Protein AF-A0A073CR07-F1 (afdb_monomer)

Nearest PDB structures (foldseek):
  4mx2-assembly1_A  TM=4.373E-01  e=6.226E+00  Leishmania donovani
  4mx2-assembly2_G  TM=4.387E-01  e=6.226E+00  Leishmania donovani
  4mx2-assembly1_F  TM=4.397E-01  e=8.931E+00  Leishmania donovani
  4mx2-assembly1_B  TM=4.381E-01  e=8.931E+00  Leishmania donovani

Secondary structure (DSSP, 8-state):
-HHHHHHHHHHHTSS-TT--B--EETTEE--EETTTTEE--SSB-HHHHHHHH--

Structure (mmCIF, N/CA/C/O backbone):
data_AF-A0A073CR07-F1
#
_entry.id   AF-A0A073CR07-F1
#
loop_
_atom_site.group_PDB
_atom_site.id
_atom_site.type_symbol
_atom_site.label_atom_id
_atom_site.label_alt_id
_atom_site.label_comp_id
_atom_site.label_asym_id
_atom_site.label_entity_id
_atom_site.label_seq_id
_atom_site.pdbx_PDB_ins_code
_atom_site.Cartn_x
_atom_site.Cartn_y
_atom_site.Cartn_z
_atom_site.occupancy
_atom_site.B_iso_or_equiv
_atom_site.auth_seq_id
_atom_site.auth_comp_id
_atom_site.auth_asym_id
_atom_site.auth_atom_id
_atom_site.pdbx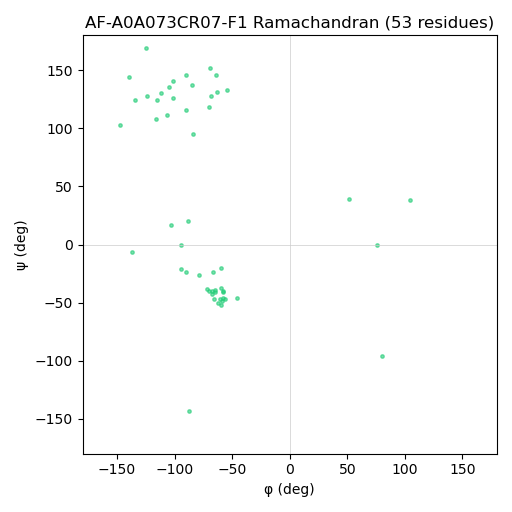_PDB_model_num
ATOM 1 N N . MET A 1 1 ? 11.902 -3.919 8.752 1.00 86.44 1 MET A N 1
ATOM 2 C CA . MET A 1 1 ? 10.626 -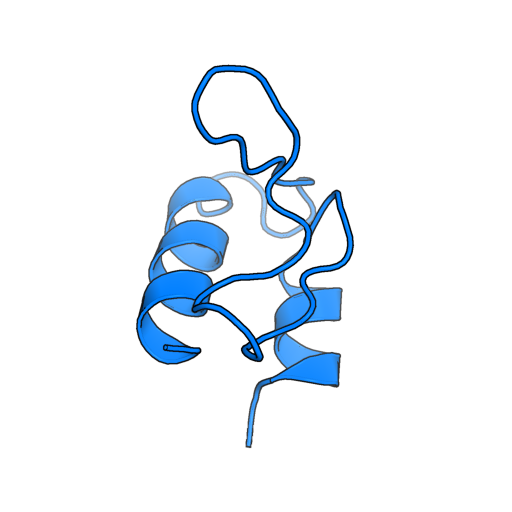3.165 8.653 1.00 86.44 1 MET A CA 1
ATOM 3 C C . MET A 1 1 ? 9.933 -3.397 7.314 1.00 86.44 1 MET A C 1
ATOM 5 O O . MET A 1 1 ? 8.737 -3.657 7.309 1.00 86.44 1 MET A O 1
ATOM 9 N N . THR A 1 2 ? 10.686 -3.443 6.216 1.00 92.69 2 THR A N 1
ATOM 10 C CA . THR A 1 2 ? 10.223 -3.775 4.859 1.00 92.69 2 THR A CA 1
ATOM 11 C C . THR A 1 2 ? 9.306 -4.995 4.749 1.00 92.69 2 THR A C 1
ATOM 13 O O . THR A 1 2 ? 8.256 -4.897 4.129 1.00 92.69 2 THR A O 1
ATOM 16 N N . GLY A 1 3 ? 9.627 -6.121 5.400 1.00 93.06 3 GLY A N 1
ATOM 17 C CA . GLY A 1 3 ? 8.776 -7.319 5.335 1.00 93.06 3 GLY A CA 1
ATOM 18 C C . GLY A 1 3 ? 7.350 -7.100 5.863 1.00 93.06 3 GLY A C 1
ATOM 19 O O . GLY A 1 3 ? 6.393 -7.582 5.266 1.00 93.06 3 GLY A O 1
ATOM 20 N N . ARG A 1 4 ? 7.184 -6.301 6.930 1.00 93.44 4 ARG A N 1
ATOM 21 C CA . ARG A 1 4 ? 5.855 -5.951 7.469 1.00 93.44 4 ARG A CA 1
ATOM 22 C C . ARG A 1 4 ? 5.095 -5.024 6.518 1.00 93.44 4 ARG A C 1
ATOM 24 O O . ARG A 1 4 ? 3.899 -5.209 6.325 1.00 93.44 4 ARG A O 1
ATOM 31 N N . LEU A 1 5 ? 5.789 -4.063 5.898 1.00 94.88 5 LEU A N 1
ATOM 32 C CA . LEU A 1 5 ? 5.200 -3.210 4.862 1.00 94.88 5 LEU A CA 1
ATOM 33 C C . LEU A 1 5 ? 4.727 -4.054 3.669 1.00 94.88 5 LEU A C 1
ATOM 35 O O . LEU A 1 5 ? 3.586 -3.913 3.240 1.00 94.88 5 LEU A O 1
ATOM 39 N N . GLY A 1 6 ? 5.565 -4.982 3.200 1.00 96.06 6 GLY A N 1
ATOM 40 C CA . GLY A 1 6 ? 5.230 -5.904 2.117 1.00 96.06 6 GLY A CA 1
ATOM 41 C C . GLY A 1 6 ? 4.003 -6.743 2.440 1.00 96.06 6 GLY A C 1
ATOM 42 O O . GLY A 1 6 ? 3.081 -6.808 1.634 1.00 96.06 6 GLY A O 1
ATOM 43 N N . GLN A 1 7 ? 3.929 -7.303 3.649 1.00 97.44 7 GLN A N 1
ATOM 44 C CA . GLN A 1 7 ? 2.758 -8.055 4.097 1.00 97.44 7 GLN A CA 1
ATOM 45 C C . GLN A 1 7 ? 1.472 -7.219 4.020 1.00 97.44 7 GLN A C 1
ATOM 47 O O . GLN A 1 7 ? 0.473 -7.701 3.485 1.00 97.44 7 GLN A O 1
ATOM 52 N N . ILE A 1 8 ? 1.489 -5.971 4.502 1.00 96.94 8 ILE A N 1
ATOM 53 C CA . ILE A 1 8 ? 0.324 -5.075 4.438 1.00 96.94 8 ILE A CA 1
ATOM 54 C C . ILE A 1 8 ? -0.062 -4.799 2.982 1.00 96.94 8 ILE A C 1
ATOM 56 O O . ILE A 1 8 ? -1.227 -4.977 2.621 1.00 96.94 8 ILE A O 1
ATOM 60 N N . VAL A 1 9 ? 0.897 -4.405 2.137 1.00 97.62 9 VAL A N 1
ATOM 61 C CA . VAL A 1 9 ? 0.649 -4.083 0.723 1.00 97.62 9 VAL A CA 1
ATOM 62 C C . VAL A 1 9 ? 0.081 -5.289 -0.017 1.00 97.62 9 VAL A C 1
ATOM 64 O O . VAL A 1 9 ? -0.972 -5.179 -0.646 1.00 97.62 9 VAL A O 1
ATOM 67 N N . TYR A 1 10 ? 0.727 -6.452 0.079 1.00 98.06 10 TYR A N 1
ATOM 68 C CA . TYR A 1 10 ? 0.326 -7.647 -0.662 1.00 98.06 10 TYR A CA 1
ATOM 69 C C . TYR A 1 10 ? -1.018 -8.201 -0.191 1.00 98.06 10 TYR A C 1
ATOM 71 O O . TYR A 1 10 ? -1.846 -8.540 -1.038 1.00 98.06 10 TYR A O 1
ATOM 79 N N . THR A 1 11 ? -1.274 -8.208 1.121 1.00 98.50 11 THR A N 1
ATOM 80 C CA . THR A 1 11 ? -2.558 -8.662 1.678 1.00 98.50 11 THR A CA 1
ATOM 81 C C . THR A 1 11 ? -3.695 -7.727 1.266 1.00 98.50 11 THR A C 1
ATOM 83 O O . THR A 1 11 ? -4.716 -8.188 0.755 1.00 98.50 11 THR A O 1
ATOM 86 N N . SER A 1 12 ? -3.504 -6.409 1.397 1.00 98.25 12 SER A N 1
ATOM 87 C CA . SER A 1 12 ? -4.546 -5.409 1.097 1.00 98.25 12 SER A CA 1
ATOM 88 C C . SER A 1 12 ? -4.906 -5.344 -0.389 1.00 98.25 12 SER A C 1
ATOM 90 O O . SER A 1 12 ? -6.004 -4.936 -0.751 1.00 98.25 12 SER A O 1
ATOM 92 N N . THR A 1 13 ? -3.992 -5.769 -1.263 1.00 98.44 13 THR A N 1
ATOM 93 C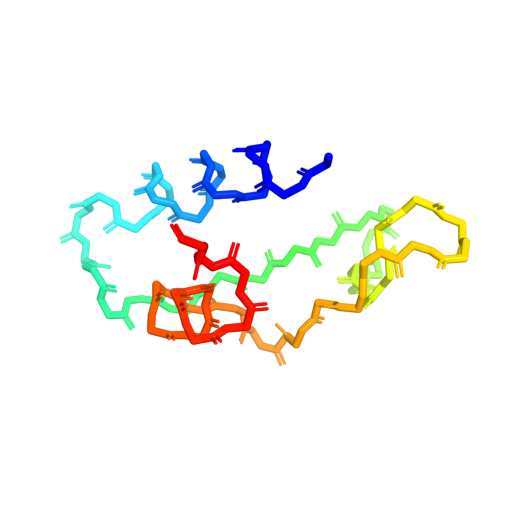 CA . THR A 1 13 ? -4.179 -5.788 -2.722 1.00 98.44 13 THR A CA 1
ATOM 94 C C . THR A 1 13 ? -4.465 -7.189 -3.269 1.00 98.44 13 THR A C 1
ATOM 96 O O . THR A 1 13 ? -4.352 -7.413 -4.469 1.00 98.44 13 THR A O 1
ATOM 99 N N . THR A 1 14 ? -4.846 -8.153 -2.420 1.00 98.44 14 THR A N 1
ATOM 100 C CA . THR A 1 14 ? -5.105 -9.543 -2.853 1.00 98.44 14 THR A CA 1
ATOM 101 C C . THR A 1 14 ? -6.182 -9.630 -3.937 1.00 98.44 14 THR A C 1
ATOM 103 O O . THR A 1 14 ? -6.015 -10.375 -4.896 1.00 98.44 14 THR A O 1
ATOM 106 N N . LEU A 1 15 ? -7.255 -8.840 -3.823 1.00 98.25 15 LEU A N 1
ATOM 107 C CA . LEU A 1 15 ? -8.361 -8.838 -4.790 1.00 98.25 15 LEU A CA 1
ATOM 108 C C . LEU A 1 15 ? -8.046 -8.057 -6.076 1.00 98.25 15 LEU A C 1
ATOM 110 O O . LEU A 1 15 ? -8.620 -8.337 -7.123 1.00 98.25 15 LEU A O 1
ATOM 114 N N . ASN A 1 16 ? -7.147 -7.072 -6.003 1.00 98.12 16 ASN A N 1
ATOM 115 C CA . ASN A 1 16 ? -6.691 -6.298 -7.155 1.00 98.12 16 ASN A CA 1
ATOM 116 C C . ASN A 1 16 ? -5.221 -5.883 -6.952 1.00 98.12 16 ASN A C 1
ATOM 118 O O . ASN A 1 16 ? -4.955 -4.916 -6.228 1.00 98.12 16 ASN A O 1
ATOM 122 N N . PRO A 1 17 ? -4.269 -6.567 -7.613 1.00 97.75 17 PRO A N 1
ATOM 123 C CA . PRO A 1 17 ? -2.836 -6.293 -7.486 1.00 97.75 17 PRO A CA 1
ATOM 124 C C . PRO A 1 17 ? -2.407 -4.870 -7.875 1.00 97.75 17 PRO A C 1
ATOM 126 O O . PRO A 1 17 ? -1.341 -4.423 -7.453 1.00 97.75 17 PRO A O 1
ATOM 129 N N . ASN A 1 18 ? -3.229 -4.160 -8.655 1.00 97.38 18 ASN A N 1
ATOM 130 C CA . ASN A 1 18 ? -2.958 -2.799 -9.124 1.00 97.38 18 ASN A CA 1
ATOM 131 C C . ASN A 1 18 ? -3.571 -1.714 -8.221 1.00 97.38 18 ASN A C 1
ATOM 133 O O . ASN A 1 18 ? -3.426 -0.524 -8.505 1.00 97.38 18 ASN A O 1
ATOM 137 N N . SER A 1 19 ? -4.270 -2.098 -7.147 1.00 98.25 19 SER A N 1
ATOM 138 C CA . SER A 1 19 ? -4.851 -1.146 -6.201 1.00 98.25 19 SER A CA 1
ATOM 139 C C . SER A 1 19 ? -3.784 -0.325 -5.478 1.00 98.25 19 SER A C 1
ATOM 141 O O . SER A 1 19 ? -2.697 -0.797 -5.144 1.00 98.25 19 SER A O 1
ATOM 143 N N . LYS A 1 20 ? 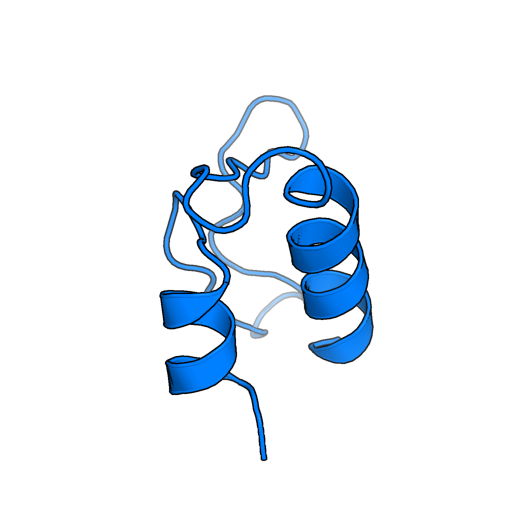-4.148 0.924 -5.197 1.00 98.12 20 LYS A N 1
ATOM 144 C CA . LYS A 1 20 ? -3.384 1.871 -4.385 1.00 98.12 20 LYS A CA 1
ATOM 145 C C . LYS A 1 20 ? -3.705 1.657 -2.905 1.00 98.12 20 LYS A C 1
ATOM 147 O O . LYS A 1 20 ? -4.873 1.502 -2.553 1.00 98.12 20 LYS A O 1
ATOM 152 N N . VAL A 1 21 ? -2.686 1.674 -2.050 1.00 98.00 21 VAL A N 1
ATOM 153 C CA . VAL A 1 21 ? -2.822 1.545 -0.593 1.00 98.00 21 VAL A CA 1
ATOM 154 C C . VAL A 1 21 ? -2.360 2.841 0.063 1.00 98.00 21 VAL A C 1
ATOM 156 O O . VAL A 1 21 ? -1.230 3.276 -0.150 1.00 98.00 21 VAL A O 1
ATOM 159 N N . TRP A 1 22 ? -3.231 3.442 0.875 1.00 97.88 22 TRP A N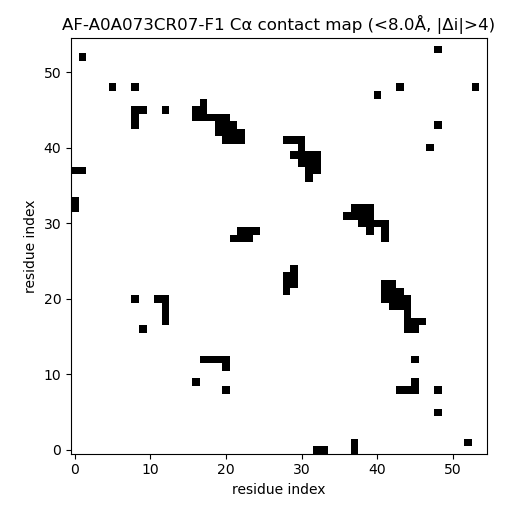 1
ATOM 160 C CA . TRP A 1 22 ? -2.894 4.581 1.726 1.00 97.88 22 TRP A CA 1
ATOM 161 C C . TRP A 1 22 ? -2.688 4.093 3.152 1.00 97.88 22 TRP A C 1
ATOM 163 O O . TRP A 1 22 ? -3.563 3.436 3.715 1.00 97.88 22 TRP A O 1
ATOM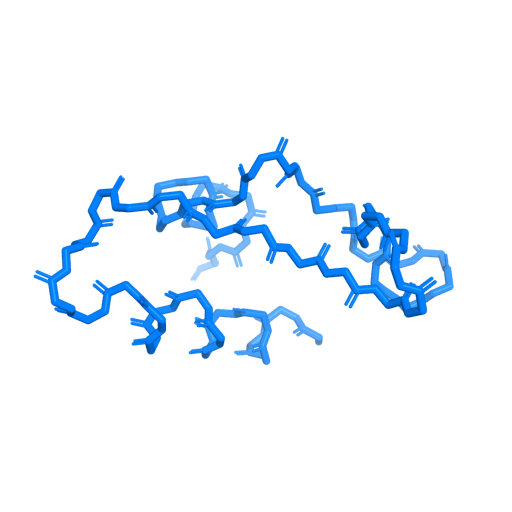 173 N N . LEU A 1 23 ? -1.541 4.419 3.741 1.00 96.19 23 LEU A N 1
ATOM 174 C CA . LEU A 1 23 ? -1.272 4.132 5.148 1.00 96.19 23 LEU A CA 1
ATOM 175 C C . LEU A 1 23 ? -1.370 5.424 5.948 1.00 96.19 23 LEU A C 1
ATOM 177 O O . LEU A 1 23 ? -0.832 6.455 5.545 1.00 96.19 23 LEU A O 1
ATOM 181 N N . SER A 1 24 ? -2.035 5.363 7.097 1.00 96.38 24 SER A N 1
ATOM 182 C CA . SER A 1 24 ? -2.189 6.508 7.990 1.00 96.38 24 SER A CA 1
ATOM 183 C C . SER A 1 24 ? -2.045 6.105 9.451 1.00 96.38 24 SER A C 1
ATOM 185 O O . SER A 1 24 ? -2.527 5.043 9.843 1.00 96.38 24 SER A O 1
ATOM 187 N N . VAL A 1 25 ? -1.455 6.982 10.261 1.00 94.94 25 VAL A N 1
ATOM 188 C CA . VAL A 1 25 ? -1.384 6.862 11.724 1.00 94.94 25 VAL A CA 1
ATOM 189 C C . VAL A 1 25 ? -1.988 8.127 12.325 1.00 94.94 25 VAL A C 1
ATOM 191 O O . VAL A 1 25 ? -1.622 9.233 11.934 1.00 94.94 25 VAL A O 1
ATOM 194 N N . ALA A 1 26 ? -2.950 7.973 13.240 1.00 96.25 26 ALA A N 1
ATOM 195 C CA . ALA A 1 26 ? -3.695 9.093 13.830 1.00 96.25 26 ALA A CA 1
ATOM 196 C C . ALA A 1 26 ? -4.290 10.060 12.777 1.00 96.25 26 ALA A C 1
ATOM 198 O O . ALA A 1 26 ? -4.250 11.278 12.932 1.00 96.25 26 ALA A O 1
ATOM 199 N N . GLY A 1 27 ? -4.795 9.509 11.666 1.00 96.00 27 GLY A N 1
ATOM 200 C CA . GLY A 1 27 ? -5.403 10.274 10.571 1.00 96.00 27 GLY A CA 1
ATOM 201 C C . GLY A 1 27 ? -4.419 11.009 9.654 1.00 96.00 27 GLY A C 1
ATOM 202 O O . GLY A 1 27 ? -4.852 11.637 8.692 1.00 96.00 27 GLY A O 1
ATOM 203 N N . LYS A 1 28 ? -3.106 10.926 9.903 1.00 95.44 28 LYS A N 1
ATOM 204 C CA . LYS A 1 28 ? -2.074 11.538 9.053 1.00 95.44 28 LYS A CA 1
ATOM 205 C C . LYS A 1 28 ? -1.416 10.487 8.156 1.00 95.44 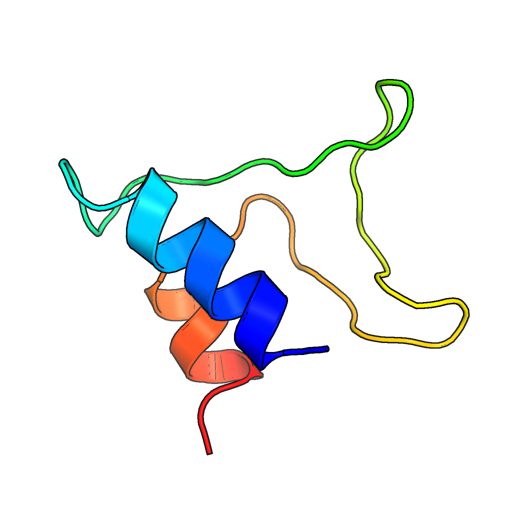28 LYS A C 1
ATOM 207 O O . LYS A 1 28 ? -1.178 9.379 8.641 1.00 95.44 28 LYS A O 1
ATOM 212 N N . PRO A 1 29 ? -1.100 10.800 6.885 1.00 96.00 29 PRO A N 1
ATOM 213 C CA . PRO A 1 29 ? -0.371 9.886 6.010 1.00 96.00 29 PRO A CA 1
ATOM 214 C C . PRO A 1 29 ? 0.949 9.428 6.637 1.00 96.00 29 PRO A C 1
ATOM 216 O O . PRO A 1 29 ? 1.722 10.242 7.140 1.00 96.00 29 PRO A O 1
ATOM 21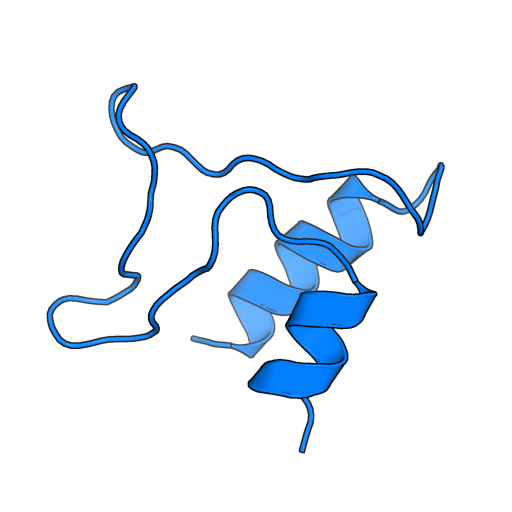9 N N . LEU A 1 30 ? 1.211 8.124 6.595 1.00 94.56 30 LEU A N 1
ATOM 220 C CA . LEU A 1 30 ? 2.470 7.542 7.042 1.00 94.56 30 LEU A CA 1
ATOM 221 C C . LEU A 1 30 ? 3.491 7.636 5.903 1.00 94.56 30 LEU A C 1
ATOM 223 O O . LEU A 1 30 ? 3.517 6.779 5.021 1.00 94.56 30 LEU A O 1
ATOM 227 N N . THR A 1 31 ? 4.308 8.685 5.913 1.00 93.62 31 THR A N 1
ATOM 228 C CA . THR A 1 31 ? 5.352 8.924 4.901 1.00 93.62 31 THR A CA 1
ATOM 229 C C . THR A 1 31 ? 6.725 8.399 5.313 1.00 93.62 31 THR A C 1
ATOM 231 O O . THR A 1 31 ? 7.543 8.132 4.442 1.00 93.62 31 THR A O 1
ATOM 234 N N . VAL A 1 32 ? 6.970 8.198 6.613 1.00 94.25 32 VAL A N 1
ATOM 235 C CA . VAL A 1 32 ? 8.208 7.606 7.146 1.00 94.25 32 VAL A CA 1
ATOM 236 C C . VAL A 1 32 ? 7.856 6.561 8.201 1.00 94.25 32 VAL A C 1
ATOM 238 O O . VAL A 1 32 ? 7.152 6.854 9.169 1.00 94.25 32 VAL A O 1
ATOM 241 N N . LEU A 1 33 ? 8.339 5.329 8.028 1.00 91.75 33 LEU A N 1
ATOM 242 C CA . LEU A 1 33 ? 8.146 4.231 8.975 1.00 91.75 33 LEU A CA 1
ATOM 243 C C . LEU A 1 33 ? 9.445 3.937 9.733 1.00 91.75 33 LEU A C 1
ATOM 245 O O . LEU A 1 33 ? 10.379 3.373 9.166 1.00 91.75 33 LEU A O 1
ATOM 249 N N . GLY A 1 34 ? 9.456 4.230 11.038 1.00 85.12 34 GLY A N 1
ATOM 250 C CA . GLY A 1 34 ? 10.547 3.851 11.946 1.00 85.12 34 GLY A CA 1
ATOM 251 C C . GLY A 1 34 ? 11.502 4.977 12.361 1.00 85.12 34 GLY A C 1
ATOM 252 O O . GLY A 1 34 ? 12.691 4.719 12.489 1.00 85.12 34 GLY A O 1
ATOM 253 N N . GLY A 1 35 ? 11.011 6.202 12.590 1.00 79.19 35 GLY A N 1
ATOM 254 C CA . GLY A 1 35 ? 11.837 7.330 13.056 1.00 79.19 35 GLY A CA 1
ATOM 255 C C . GLY A 1 35 ? 12.624 7.971 11.911 1.00 79.19 35 GLY A C 1
ATOM 256 O O . GLY A 1 35 ? 12.053 8.762 11.171 1.00 79.19 35 GLY A O 1
ATOM 257 N N . GLU A 1 36 ? 13.885 7.573 11.727 1.00 75.56 36 GLU A N 1
ATOM 258 C CA . GLU A 1 36 ? 14.744 7.908 10.564 1.00 75.56 36 GLU A CA 1
ATOM 259 C C . GLU A 1 36 ? 14.583 6.889 9.413 1.00 75.56 36 GLU A C 1
ATOM 261 O O . GLU A 1 36 ? 15.484 6.667 8.611 1.00 75.56 36 GLU A O 1
ATOM 266 N N . GLY A 1 37 ? 13.467 6.159 9.419 1.00 82.75 37 GLY A N 1
ATOM 267 C CA . GLY A 1 37 ? 13.333 4.882 8.733 1.00 82.75 37 GLY A CA 1
ATOM 268 C C . GLY A 1 37 ? 12.895 4.962 7.272 1.00 82.75 37 GLY A C 1
ATOM 269 O O . GLY A 1 37 ? 13.295 5.820 6.498 1.00 82.75 37 GLY A O 1
ATOM 270 N N . LEU A 1 38 ? 12.077 3.990 6.881 1.00 90.06 38 LEU A N 1
ATOM 271 C CA . LEU A 1 38 ? 11.704 3.760 5.493 1.00 90.06 38 LEU A CA 1
ATOM 272 C C . LEU A 1 38 ? 10.797 4.883 4.984 1.00 90.06 38 LEU A C 1
ATOM 274 O O . LEU A 1 38 ? 9.685 5.033 5.496 1.00 90.06 38 LEU A O 1
ATOM 278 N N . GLU A 1 39 ? 11.233 5.622 3.968 1.00 93.81 39 GLU A N 1
ATOM 279 C CA . GLU A 1 39 ? 10.346 6.524 3.235 1.00 93.81 39 GLU A CA 1
ATOM 280 C C . GLU A 1 39 ? 9.325 5.706 2.444 1.00 93.81 39 GLU A C 1
ATOM 282 O O . GLU A 1 39 ? 9.676 4.781 1.714 1.00 93.81 39 GLU A O 1
ATOM 287 N N . ILE A 1 40 ? 8.042 6.020 2.611 1.00 93.62 40 ILE A N 1
ATOM 288 C CA . ILE A 1 40 ? 6.942 5.304 1.967 1.00 93.62 40 ILE A CA 1
ATOM 289 C C . ILE A 1 40 ? 6.223 6.278 1.033 1.00 93.62 40 ILE A C 1
ATOM 291 O O . ILE A 1 40 ? 5.49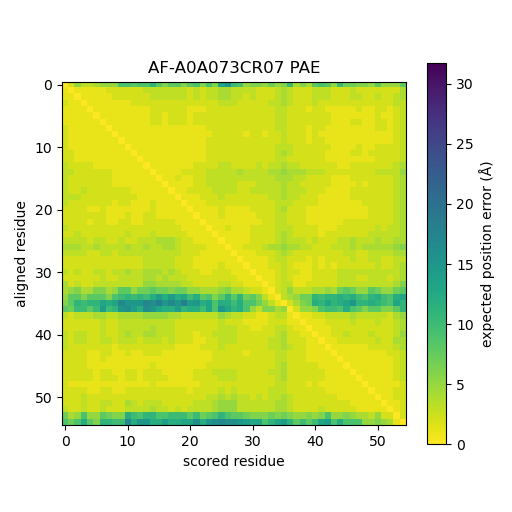4 7.151 1.518 1.00 93.62 40 ILE A O 1
ATOM 295 N N . PRO A 1 41 ? 6.360 6.130 -0.299 1.00 92.50 41 PRO A N 1
ATOM 296 C CA . PRO A 1 41 ? 5.564 6.912 -1.232 1.00 92.50 41 PRO A CA 1
ATOM 297 C C . PRO A 1 41 ? 4.082 6.573 -1.043 1.00 92.50 41 PRO A C 1
ATOM 299 O O . PRO A 1 41 ? 3.700 5.403 -0.989 1.00 92.50 41 PRO A O 1
ATOM 302 N N . GLN A 1 42 ? 3.245 7.606 -0.933 1.00 94.81 42 GLN A N 1
ATOM 303 C CA . GLN A 1 42 ? 1.803 7.465 -0.744 1.00 94.81 42 GLN A CA 1
ATOM 304 C C . GLN A 1 42 ? 1.054 7.946 -1.997 1.00 94.81 42 GLN A C 1
ATOM 306 O O . GLN A 1 42 ? 1.287 9.068 -2.450 1.00 94.81 42 GLN A O 1
ATOM 311 N N . PRO A 1 43 ? 0.116 7.155 -2.538 1.00 97.06 43 PRO A N 1
ATOM 312 C CA . PRO A 1 43 ? -0.158 5.766 -2.169 1.00 97.06 43 PRO A CA 1
ATOM 313 C C . PRO A 1 43 ? 0.964 4.813 -2.595 1.00 97.06 43 PRO A C 1
ATOM 315 O O . PRO A 1 43 ? 1.605 5.018 -3.627 1.00 97.06 43 PRO A O 1
ATOM 318 N N . ILE A 1 44 ? 1.123 3.718 -1.853 1.00 97.38 44 ILE A N 1
ATOM 319 C CA . ILE A 1 44 ? 2.002 2.609 -2.238 1.00 97.38 44 ILE A CA 1
ATOM 320 C C . ILE A 1 44 ? 1.223 1.580 -3.077 1.00 97.38 44 ILE A C 1
ATOM 322 O O . ILE A 1 44 ? 0.031 1.351 -2.861 1.00 97.38 44 ILE A O 1
ATOM 326 N N . THR A 1 45 ? 1.884 0.953 -4.048 1.00 98.00 45 THR A N 1
ATOM 327 C CA . THR A 1 45 ? 1.370 -0.156 -4.869 1.00 98.00 45 THR A CA 1
ATOM 328 C C . THR A 1 45 ? 2.330 -1.343 -4.766 1.00 98.00 45 THR A C 1
ATOM 330 O O . THR A 1 45 ? 3.453 -1.197 -4.282 1.00 98.00 45 THR A O 1
ATOM 333 N N . ARG A 1 46 ? 1.940 -2.527 -5.262 1.00 97.50 46 ARG A N 1
ATOM 334 C CA . ARG A 1 46 ? 2.890 -3.650 -5.387 1.00 97.50 46 ARG A CA 1
ATOM 335 C C . ARG A 1 46 ? 4.094 -3.280 -6.253 1.00 97.50 46 ARG A C 1
ATOM 337 O O . ARG A 1 46 ? 5.216 -3.603 -5.894 1.00 97.50 46 ARG A O 1
ATOM 344 N N . SER A 1 47 ? 3.864 -2.556 -7.352 1.00 97.19 47 SER A N 1
ATOM 345 C CA . SER A 1 47 ? 4.934 -2.143 -8.264 1.00 97.19 47 SER A CA 1
ATOM 346 C C . SER A 1 47 ? 5.927 -1.177 -7.621 1.00 97.19 47 SER A C 1
ATOM 348 O O . SER A 1 47 ? 7.127 -1.327 -7.831 1.00 97.19 47 SER A O 1
ATOM 350 N N . THR A 1 48 ? 5.465 -0.207 -6.823 1.00 96.50 48 THR A N 1
ATOM 351 C CA . THR A 1 48 ? 6.387 0.670 -6.092 1.00 96.50 48 THR A CA 1
ATOM 352 C C . THR A 1 48 ? 7.068 -0.078 -4.955 1.00 96.50 48 THR A C 1
ATOM 354 O O . THR A 1 48 ? 8.266 0.086 -4.778 1.00 96.50 48 THR A O 1
ATOM 357 N N . PHE A 1 49 ? 6.365 -0.964 -4.242 1.00 96.44 49 PHE A N 1
ATOM 358 C CA . PHE A 1 49 ? 6.995 -1.789 -3.213 1.00 96.44 49 PHE A CA 1
ATOM 359 C C . PHE A 1 49 ? 8.130 -2.656 -3.779 1.00 96.44 49 PHE A C 1
ATOM 361 O O . PHE A 1 49 ? 9.227 -2.669 -3.226 1.00 96.44 49 PHE A O 1
ATOM 368 N N . ASP A 1 50 ? 7.877 -3.351 -4.889 1.00 96.44 50 ASP A N 1
ATOM 369 C CA . ASP A 1 50 ? 8.862 -4.229 -5.514 1.00 96.44 50 ASP A CA 1
ATOM 370 C C . ASP A 1 50 ? 10.071 -3.445 -6.035 1.00 96.44 50 ASP A C 1
ATOM 372 O O . ASP A 1 50 ? 11.200 -3.896 -5.878 1.00 96.44 50 ASP A O 1
ATOM 376 N N . ARG A 1 51 ? 9.854 -2.258 -6.613 1.00 95.25 51 ARG A N 1
ATOM 377 C CA . ARG A 1 51 ? 10.943 -1.422 -7.130 1.00 95.25 51 ARG A CA 1
ATOM 378 C C . ARG A 1 51 ? 11.841 -0.861 -6.027 1.00 95.25 51 ARG A C 1
ATOM 380 O O . ARG A 1 51 ? 13.050 -0.826 -6.206 1.00 95.25 51 ARG A O 1
ATOM 387 N N . GLU A 1 52 ? 11.255 -0.385 -4.931 1.00 92.31 52 GLU A N 1
ATOM 388 C CA . GLU A 1 52 ? 12.000 0.345 -3.896 1.00 92.31 52 GLU A CA 1
ATOM 389 C C . GLU A 1 52 ? 12.559 -0.583 -2.802 1.00 92.31 52 GLU A C 1
ATOM 391 O O . GLU A 1 52 ? 13.509 -0.216 -2.112 1.00 92.31 52 GLU A O 1
ATOM 396 N N . PHE A 1 53 ? 11.969 -1.771 -2.597 1.00 92.25 53 PHE A N 1
ATOM 397 C CA . PHE A 1 53 ? 12.221 -2.548 -1.379 1.00 92.25 53 PHE A CA 1
ATOM 398 C C . PHE A 1 53 ? 12.433 -4.056 -1.546 1.00 92.25 53 PHE A C 1
ATOM 400 O O . PHE A 1 53 ? 12.727 -4.725 -0.550 1.00 92.25 53 PHE A O 1
ATOM 407 N N . ARG A 1 54 ? 12.261 -4.623 -2.745 1.00 83.12 54 ARG A N 1
ATOM 408 C CA . ARG A 1 54 ? 12.501 -6.052 -2.982 1.00 83.12 54 ARG A CA 1
ATOM 409 C C . ARG A 1 54 ? 13.956 -6.255 -3.406 1.00 83.12 54 ARG A C 1
ATOM 411 O O . ARG A 1 54 ? 14.365 -5.755 -4.448 1.00 83.12 54 ARG A O 1
ATOM 418 N N . PHE A 1 55 ? 14.713 -6.963 -2.571 1.00 66.31 55 PHE A N 1
ATOM 419 C CA . PHE A 1 55 ? 16.072 -7.443 -2.854 1.00 66.31 55 PHE A CA 1
ATOM 420 C C . PHE A 1 55 ? 16.031 -8.835 -3.487 1.00 66.31 55 PHE A C 1
ATOM 422 O O . PHE A 1 55 ? 15.115 -9.615 -3.122 1.00 66.31 55 PHE A O 1
#

Organism: Planktothrix agardhii (strain NIVA-CYA 126/8) (NCBI:txid388467)

pLDDT: mean 93.86, std 6.18, range [66.31, 98.5]

InterPro domains:
  IPR019606 GerMN domain [PF10646] (4-31)

Mean predicted aligned error: 2.79 Å

Radius of gyration: 10.71 Å; Cα contacts (8 Å, |Δi|>4): 60; chains: 1; bounding box: 24×21×23 Å

Solvent-accessible surface area (backbone atoms only — not comparable to full-atom values): 3474 Å² total; per-residue (Å²): 113,66,67,62,53,48,50,53,53,54,60,77,20,66,92,41,66,86,46,74,44,77,54,64,57,98,88,39,76,52,48,57,54,72,87,92,44,50,74,40,67,81,61,36,34,55,69,54,47,47,73,78,68,60,129

Sequence (55 aa):
MTGRLGQIVYTSTTLNPNSKVWLSVAGKPLTVLGGEGLEIPQPITRSTFDREFRF

Foldseek 3Di:
DLVVVLVCQCVVCVVPQADWAFDDDPNHTCQADDVNHDGQPPRDGPVNSCVPPND